Protein AF-A0A7L7L1L0-F1 (afdb_monomer_lite)

Secondary structure (DSSP, 8-state):
--GGGG-SEEE--SS--HHHHHHHHHHHHTT-EEESSGGGS----GGG------

Organism: NCBI:txid2745197

pLDDT: mean 82.71, std 17.16, range [40.06, 96.75]

Sequence (54 aa):
MQLIDHCNAVLRLGGASAGADVLVNIARLKGKVIFHHLSEIQSANPANQSRVLL

Radius of gyration: 13.75 Å; chains: 1; bounding box: 23×27×34 Å

Foldseek 3Di:
DDPLVVDQAEEQEDDDDPVSVVSVVVCVVVVHHYHDDPVVDDPVPVVPPPDPPD

Structure (mmCIF, N/CA/C/O backbone):
data_AF-A0A7L7L1L0-F1
#
_entry.id   AF-A0A7L7L1L0-F1
#
loop_
_atom_site.group_PDB
_atom_site.id
_atom_site.type_symb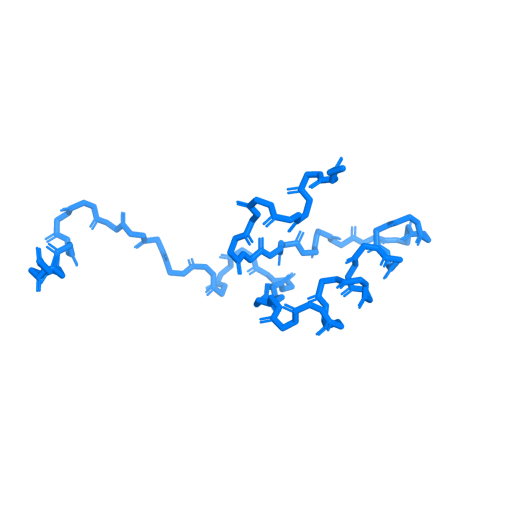ol
_atom_site.label_atom_id
_atom_site.label_alt_id
_atom_site.label_comp_id
_atom_site.label_asym_id
_atom_site.label_entity_id
_atom_site.label_seq_id
_atom_site.pdbx_PDB_ins_code
_atom_site.Cartn_x
_atom_site.Cartn_y
_atom_site.Cartn_z
_atom_site.occupancy
_atom_site.B_iso_or_equiv
_atom_site.auth_seq_id
_atom_site.auth_comp_id
_atom_site.auth_asym_id
_atom_site.auth_atom_id
_atom_site.pdbx_PDB_model_num
ATOM 1 N N . MET A 1 1 ? 8.410 -16.405 -0.241 1.00 56.91 1 MET A N 1
ATOM 2 C CA . MET A 1 1 ? 7.546 -15.560 0.609 1.00 56.91 1 MET A CA 1
ATOM 3 C C . MET A 1 1 ? 8.003 -14.125 0.484 1.00 56.91 1 MET A C 1
ATOM 5 O O . MET A 1 1 ? 9.206 -13.899 0.530 1.00 56.91 1 MET A O 1
ATOM 9 N N . GLN A 1 2 ? 7.080 -13.185 0.295 1.00 84.19 2 GLN A N 1
ATOM 10 C CA . GLN A 1 2 ? 7.361 -11.747 0.293 1.00 84.19 2 GLN A CA 1
ATOM 11 C C . GLN A 1 2 ? 6.590 -11.068 1.432 1.00 84.19 2 GLN A C 1
ATOM 13 O O . GLN A 1 2 ? 5.561 -11.575 1.866 1.00 84.19 2 GLN A O 1
ATOM 18 N N . LEU A 1 3 ? 7.050 -9.901 1.896 1.00 87.25 3 LEU A N 1
ATOM 19 C CA . LEU A 1 3 ? 6.430 -9.166 3.012 1.00 87.25 3 LEU A CA 1
ATOM 20 C C . LEU A 1 3 ? 4.908 -8.996 2.851 1.00 87.25 3 LEU A C 1
ATOM 22 O O . LEU A 1 3 ? 4.152 -9.218 3.791 1.00 87.25 3 LEU A O 1
ATOM 26 N N . ILE A 1 4 ? 4.461 -8.685 1.632 1.00 90.56 4 ILE A N 1
ATOM 27 C CA . ILE A 1 4 ? 3.053 -8.461 1.278 1.00 90.56 4 ILE A CA 1
ATOM 28 C C . ILE A 1 4 ? 2.136 -9.666 1.550 1.00 90.56 4 ILE A C 1
ATOM 30 O O . ILE A 1 4 ? 0.928 -9.500 1.726 1.00 90.56 4 ILE A O 1
ATOM 34 N N . ASP A 1 5 ? 2.696 -10.877 1.602 1.00 92.69 5 ASP A N 1
ATOM 35 C CA . ASP A 1 5 ? 1.945 -12.098 1.899 1.00 92.69 5 ASP A CA 1
ATOM 36 C C . ASP A 1 5 ? 1.449 -12.111 3.351 1.00 92.69 5 ASP A C 1
ATOM 38 O O . ASP A 1 5 ? 0.366 -12.627 3.625 1.00 92.69 5 ASP A O 1
ATOM 42 N N . HIS A 1 6 ? 2.198 -11.474 4.253 1.00 92.19 6 HIS A N 1
ATOM 43 C CA . HIS A 1 6 ? 1.921 -11.415 5.688 1.00 92.19 6 HIS A CA 1
ATOM 44 C C . HIS A 1 6 ? 1.084 -10.200 6.107 1.00 92.19 6 HIS A C 1
ATOM 46 O O . HIS A 1 6 ? 0.747 -10.060 7.279 1.00 92.19 6 HIS A O 1
ATOM 52 N N . CYS A 1 7 ? 0.746 -9.311 5.173 1.00 91.75 7 CYS A N 1
ATOM 53 C CA . CYS A 1 7 ? -0.035 -8.112 5.461 1.00 91.75 7 CYS A CA 1
ATOM 54 C C . CYS A 1 7 ? -1.536 -8.358 5.255 1.00 91.75 7 CYS A C 1
ATOM 56 O O . CYS A 1 7 ? -1.937 -9.090 4.348 1.00 91.75 7 CYS A O 1
ATOM 58 N N . ASN A 1 8 ? -2.383 -7.687 6.037 1.00 90.88 8 ASN A N 1
ATOM 59 C CA . ASN A 1 8 ? -3.830 -7.624 5.784 1.00 90.88 8 ASN A CA 1
ATOM 60 C C . ASN A 1 8 ? -4.206 -6.452 4.859 1.00 90.88 8 ASN A C 1
ATOM 62 O O . ASN A 1 8 ? -5.159 -6.551 4.088 1.00 90.88 8 ASN A O 1
ATOM 66 N N . ALA A 1 9 ? -3.430 -5.367 4.907 1.00 93.19 9 ALA A N 1
ATOM 67 C CA . ALA A 1 9 ? -3.651 -4.145 4.144 1.00 93.19 9 ALA A CA 1
ATOM 68 C C . ALA A 1 9 ? -2.322 -3.462 3.778 1.00 93.19 9 ALA A C 1
ATOM 70 O O . ALA A 1 9 ? -1.281 -3.767 4.364 1.00 93.19 9 ALA A O 1
ATOM 71 N N . VAL A 1 10 ? -2.368 -2.531 2.824 1.00 93.88 10 VAL A N 1
ATOM 72 C CA . VAL A 1 10 ? -1.241 -1.700 2.374 1.00 93.88 10 VAL A CA 1
ATOM 73 C C . VAL A 1 10 ? -1.667 -0.232 2.369 1.00 93.88 10 VAL A C 1
ATOM 75 O O . VAL A 1 10 ? -2.746 0.091 1.886 1.00 93.88 10 VAL A O 1
ATOM 78 N N . LEU A 1 11 ? -0.805 0.662 2.861 1.00 94.38 11 LEU A N 1
ATOM 79 C CA . LEU A 1 11 ? -0.982 2.113 2.759 1.00 94.38 11 LEU A CA 1
ATOM 80 C C . LEU A 1 11 ? -0.061 2.674 1.668 1.00 94.38 11 LEU A C 1
ATOM 82 O O . LEU A 1 11 ? 1.164 2.602 1.784 1.00 94.38 11 LEU A O 1
ATOM 86 N N . ARG A 1 12 ? -0.639 3.263 0.618 1.00 94.19 12 ARG A N 1
ATOM 87 C CA . ARG A 1 12 ? 0.099 3.984 -0.421 1.00 94.19 12 ARG A CA 1
ATOM 88 C C . ARG A 1 12 ? 0.342 5.419 0.030 1.00 94.19 12 ARG A C 1
ATOM 90 O O . ARG A 1 12 ? -0.521 6.279 -0.097 1.00 94.19 12 ARG A O 1
A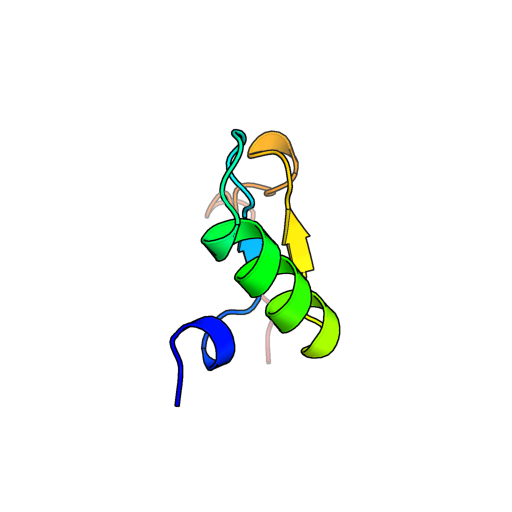TOM 97 N N . LEU A 1 13 ? 1.551 5.676 0.516 1.00 89.62 13 LEU A N 1
ATOM 98 C CA . LEU A 1 13 ? 2.039 7.036 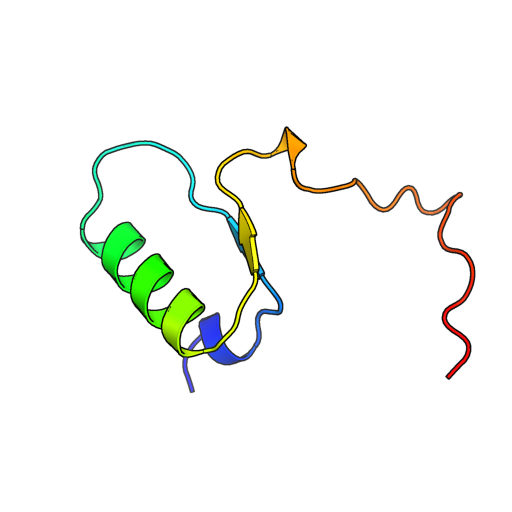0.760 1.00 89.62 13 LEU A CA 1
ATOM 99 C C . LEU A 1 13 ? 2.197 7.763 -0.582 1.00 89.62 13 LEU A C 1
ATOM 101 O O . LEU A 1 13 ? 2.532 7.111 -1.561 1.00 89.62 13 LEU A O 1
ATOM 105 N N . GLY A 1 14 ? 1.927 9.067 -0.663 1.00 82.88 14 GLY A N 1
ATOM 106 C CA . GLY A 1 14 ? 1.962 9.818 -1.929 1.00 82.88 14 GLY A CA 1
ATOM 107 C C . GLY A 1 14 ? 3.334 9.858 -2.631 1.00 82.88 14 GLY A C 1
ATOM 108 O O . GLY A 1 14 ? 4.336 9.361 -2.119 1.00 82.88 14 GLY A O 1
ATOM 109 N N . GLY A 1 15 ? 3.376 10.478 -3.817 1.00 88.62 15 GLY A N 1
A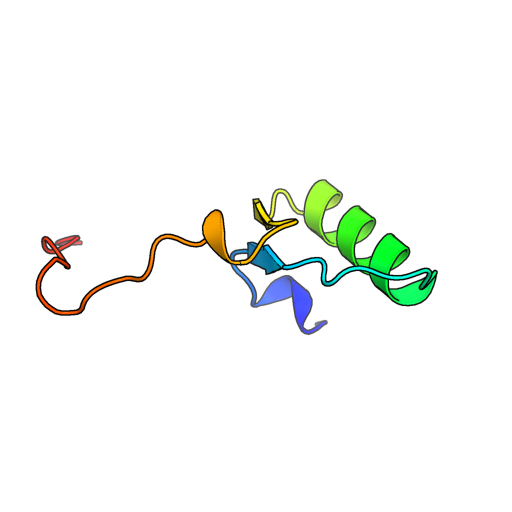TOM 110 C CA . GLY A 1 15 ? 4.595 10.683 -4.614 1.00 88.62 15 GLY A CA 1
ATOM 111 C C . GLY A 1 15 ? 4.824 9.639 -5.716 1.00 88.62 15 GLY A C 1
ATOM 112 O O . GLY A 1 15 ? 4.399 8.485 -5.611 1.00 88.62 15 GLY A O 1
ATOM 113 N N . ALA A 1 16 ? 5.505 10.050 -6.790 1.00 90.94 16 ALA A N 1
ATOM 114 C CA . ALA A 1 16 ? 5.813 9.185 -7.928 1.00 90.94 16 ALA A CA 1
ATOM 115 C C . ALA A 1 16 ? 6.816 8.093 -7.518 1.00 90.94 16 ALA A C 1
ATOM 117 O O . ALA A 1 16 ? 7.937 8.393 -7.113 1.00 90.94 16 ALA A O 1
ATOM 118 N N . SER A 1 17 ? 6.406 6.823 -7.591 1.00 94.12 17 SER A N 1
ATOM 119 C CA . SER A 1 17 ? 7.268 5.684 -7.265 1.00 94.12 17 SER A CA 1
ATOM 120 C C . SER A 1 17 ? 6.764 4.419 -7.949 1.00 94.12 17 SER A C 1
ATOM 122 O O . SER A 1 17 ? 5.826 3.777 -7.477 1.00 94.12 17 SER A O 1
ATOM 124 N N . ALA A 1 18 ? 7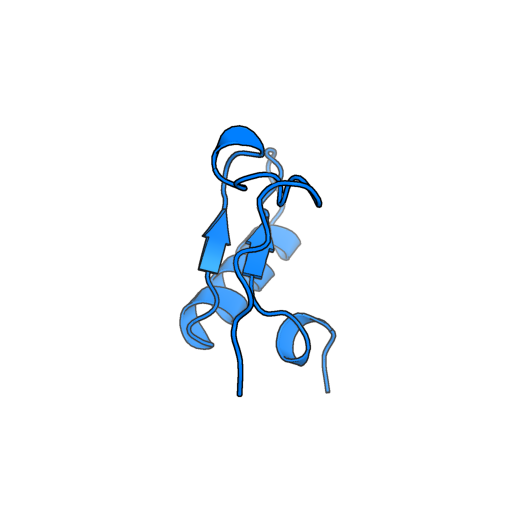.445 4.022 -9.027 1.00 93.44 18 ALA A N 1
ATOM 125 C CA . ALA A 1 18 ? 7.092 2.825 -9.786 1.00 93.44 18 ALA A CA 1
ATOM 126 C C . ALA A 1 18 ? 7.093 1.558 -8.912 1.00 93.44 18 ALA A C 1
ATOM 128 O O . ALA A 1 18 ? 6.211 0.715 -9.038 1.00 93.44 18 ALA A O 1
ATOM 129 N N . GLY A 1 19 ? 8.041 1.438 -7.973 1.00 91.25 19 GLY A N 1
ATOM 130 C CA . GLY A 1 19 ? 8.091 0.300 -7.050 1.00 91.25 19 GLY A CA 1
ATOM 131 C C . GLY A 1 19 ? 6.880 0.238 -6.115 1.00 91.25 19 GLY A C 1
ATOM 132 O O . GLY A 1 19 ? 6.332 -0.838 -5.874 1.00 91.25 19 GLY A O 1
ATOM 133 N N . ALA A 1 20 ? 6.416 1.391 -5.629 1.00 92.69 20 ALA A N 1
ATOM 134 C CA . ALA A 1 20 ? 5.220 1.452 -4.799 1.00 92.69 20 ALA A CA 1
ATOM 135 C C . ALA A 1 20 ? 3.950 1.145 -5.609 1.00 92.69 20 ALA A C 1
ATOM 137 O O . ALA A 1 20 ? 3.054 0.467 -5.108 1.00 92.69 20 ALA A O 1
ATOM 138 N N . ASP A 1 21 ? 3.893 1.571 -6.870 1.00 94.00 21 ASP A N 1
ATOM 139 C CA . ASP A 1 21 ? 2.761 1.294 -7.759 1.00 94.00 21 ASP A CA 1
ATOM 140 C C . ASP A 1 21 ? 2.671 -0.205 -8.106 1.00 94.00 21 ASP A C 1
ATOM 142 O O . ASP A 1 21 ? 1.586 -0.792 -8.076 1.00 94.00 21 ASP A O 1
ATOM 146 N N . VAL A 1 22 ? 3.819 -0.862 -8.322 1.00 94.31 22 VAL A N 1
ATOM 147 C CA . VAL A 1 22 ? 3.907 -2.325 -8.477 1.00 94.31 22 VAL A CA 1
ATOM 148 C C . VAL A 1 22 ? 3.381 -3.043 -7.232 1.00 94.31 22 VAL A C 1
ATOM 150 O O . VAL A 1 22 ? 2.578 -3.970 -7.357 1.00 94.31 22 VAL A O 1
ATOM 153 N N . LEU A 1 23 ? 3.772 -2.610 -6.029 1.00 92.81 23 LEU A N 1
ATOM 154 C CA . LEU A 1 23 ? 3.297 -3.220 -4.782 1.00 92.81 23 LEU A CA 1
ATOM 155 C C . LEU A 1 23 ? 1.792 -3.045 -4.577 1.00 92.81 23 LEU A C 1
ATOM 157 O O . LEU A 1 23 ? 1.129 -3.991 -4.153 1.00 92.81 23 LEU A O 1
ATOM 161 N N . VAL A 1 24 ? 1.235 -1.882 -4.923 1.00 94.75 24 VAL A N 1
ATOM 162 C CA . VAL A 1 24 ? -0.219 -1.660 -4.896 1.00 94.75 24 VAL A CA 1
ATOM 163 C C . VAL A 1 24 ? -0.927 -2.621 -5.849 1.00 94.75 24 VAL A C 1
ATOM 165 O O . VAL A 1 24 ? -1.939 -3.214 -5.477 1.00 94.75 24 VAL A O 1
ATOM 168 N N . ASN A 1 25 ? -0.391 -2.830 -7.053 1.00 95.62 25 ASN A N 1
ATOM 169 C CA . ASN A 1 25 ? -0.984 -3.762 -8.007 1.00 95.62 25 ASN A CA 1
ATOM 170 C C . ASN A 1 25 ? -0.945 -5.213 -7.494 1.00 95.62 25 ASN A C 1
ATOM 172 O O . ASN A 1 25 ? -1.958 -5.908 -7.519 1.00 95.62 25 ASN A O 1
ATOM 176 N N . ILE A 1 26 ? 0.193 -5.652 -6.946 1.00 95.31 26 ILE A N 1
ATOM 177 C CA . ILE A 1 26 ? 0.326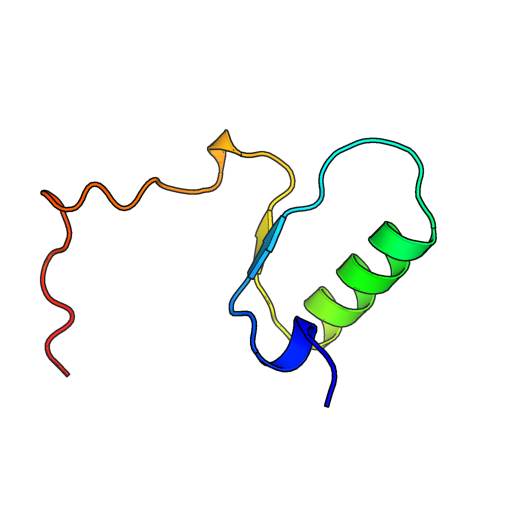 -6.981 -6.330 1.00 95.31 26 ILE A CA 1
ATOM 178 C C . ILE A 1 26 ? -0.658 -7.140 -5.160 1.00 95.31 26 ILE A C 1
ATOM 180 O O . ILE A 1 26 ? -1.301 -8.181 -5.031 1.00 95.31 26 ILE A O 1
ATOM 184 N N . ALA A 1 27 ? -0.806 -6.113 -4.321 1.00 95.19 27 ALA A N 1
ATOM 185 C CA . ALA A 1 27 ? -1.721 -6.122 -3.183 1.00 95.19 27 ALA A CA 1
ATOM 186 C C . ALA A 1 27 ? -3.185 -6.262 -3.632 1.00 95.19 27 ALA A C 1
ATOM 188 O O . ALA A 1 27 ? -3.916 -7.079 -3.070 1.00 95.19 27 ALA A O 1
ATOM 189 N N . ARG A 1 28 ? -3.588 -5.542 -4.690 1.00 95.44 28 ARG A N 1
ATOM 190 C CA . ARG A 1 28 ? -4.923 -5.654 -5.305 1.00 95.44 28 ARG A CA 1
ATOM 191 C C . ARG A 1 28 ? -5.186 -7.054 -5.848 1.00 95.44 28 ARG A C 1
ATOM 193 O O . ARG A 1 28 ? -6.223 -7.633 -5.544 1.00 95.44 28 ARG A O 1
ATOM 200 N N . LEU A 1 29 ? -4.231 -7.627 -6.584 1.00 96.75 29 LEU A N 1
ATOM 201 C CA . LEU A 1 29 ? -4.335 -8.999 -7.101 1.00 96.75 29 LEU A CA 1
ATOM 202 C C . LEU A 1 29 ? -4.466 -10.040 -5.980 1.00 96.75 29 LEU A C 1
ATOM 204 O O . LEU A 1 29 ? -5.092 -11.078 -6.165 1.00 96.75 29 LEU A O 1
ATOM 208 N N . LYS A 1 30 ? -3.901 -9.752 -4.804 1.00 95.12 30 LYS A N 1
ATOM 209 C CA . LYS A 1 30 ? -3.995 -10.588 -3.599 1.00 95.12 30 LYS A CA 1
ATOM 210 C C . LYS A 1 30 ? -5.230 -10.298 -2.734 1.00 95.12 30 LYS A C 1
ATOM 212 O O . LYS A 1 30 ? -5.321 -10.847 -1.638 1.00 95.12 30 LYS A O 1
ATOM 217 N N . GLY A 1 31 ? -6.144 -9.431 -3.177 1.00 95.69 31 GLY A N 1
ATOM 218 C CA . GLY A 1 31 ? -7.353 -9.069 -2.430 1.00 95.69 31 GLY A CA 1
ATOM 219 C C . GLY A 1 31 ? -7.079 -8.316 -1.124 1.00 95.69 31 GLY A C 1
ATOM 220 O O . GLY A 1 31 ? -7.890 -8.369 -0.203 1.00 95.69 31 GLY A O 1
ATOM 221 N N . LYS A 1 32 ? -5.922 -7.653 -1.003 1.00 94.69 32 LYS A N 1
ATOM 222 C CA . LYS A 1 32 ? -5.569 -6.860 0.182 1.00 94.69 32 LYS A CA 1
ATOM 223 C C . LYS A 1 32 ? -6.260 -5.495 0.130 1.00 94.69 32 LYS A C 1
ATOM 225 O O . LYS A 1 32 ? -6.440 -4.927 -0.948 1.00 94.69 32 LYS A O 1
ATOM 230 N N . VAL A 1 33 ? -6.585 -4.942 1.298 1.00 95.56 33 VAL A N 1
ATOM 231 C CA . VAL A 1 33 ? -7.138 -3.581 1.407 1.00 95.56 33 VAL A CA 1
ATOM 232 C C . VAL A 1 33 ? -6.049 -2.560 1.082 1.00 95.56 33 VAL A C 1
ATOM 234 O O . VAL A 1 33 ? -4.931 -2.671 1.587 1.00 95.56 33 VAL A O 1
ATOM 237 N N . ILE A 1 34 ? -6.372 -1.573 0.245 1.00 94.88 34 ILE A N 1
ATOM 238 C CA . ILE A 1 34 ? -5.458 -0.487 -0.124 1.00 94.88 34 ILE A CA 1
ATOM 239 C C . ILE A 1 34 ? -5.986 0.816 0.458 1.00 94.88 34 ILE A C 1
ATOM 241 O O . ILE A 1 34 ? -7.088 1.234 0.114 1.00 94.88 34 ILE A O 1
ATOM 245 N N . PHE A 1 35 ? -5.174 1.456 1.289 1.00 95.00 35 PHE A N 1
ATOM 246 C CA . PHE A 1 35 ? -5.414 2.803 1.784 1.00 95.00 35 PHE A CA 1
ATOM 247 C C . PHE A 1 35 ? -4.560 3.800 1.004 1.00 95.00 35 PHE A C 1
ATOM 249 O O . PHE A 1 35 ? -3.404 3.515 0.684 1.00 95.00 35 PHE A O 1
ATOM 256 N N . HIS A 1 36 ? -5.104 4.974 0.718 1.00 93.00 36 HIS A N 1
ATOM 257 C CA . HIS A 1 36 ? -4.402 6.086 0.075 1.00 93.00 36 HIS A CA 1
ATOM 258 C C . HIS A 1 36 ? -4.159 7.250 1.037 1.00 93.00 36 HIS A C 1
ATOM 260 O O . HIS A 1 36 ? -3.252 8.056 0.822 1.00 93.00 36 HIS A O 1
ATOM 266 N N . HIS A 1 37 ? -4.914 7.305 2.134 1.00 90.12 37 HIS A N 1
ATOM 267 C CA . HIS A 1 37 ? -4.769 8.329 3.155 1.00 90.12 37 HIS A CA 1
ATOM 268 C C . HIS A 1 37 ? -4.765 7.715 4.551 1.00 90.12 37 HIS A C 1
ATOM 270 O O . HIS A 1 37 ? -5.518 6.793 4.849 1.00 90.12 37 HIS A O 1
ATOM 276 N N . LEU A 1 38 ? -3.941 8.270 5.444 1.00 88.25 38 LEU A N 1
ATOM 277 C CA . LEU A 1 38 ? -3.872 7.815 6.835 1.00 88.25 38 LEU A CA 1
ATOM 278 C C . LEU A 1 38 ? -5.232 7.942 7.546 1.00 88.25 38 LEU A C 1
ATOM 280 O O . LEU A 1 38 ? -5.555 7.127 8.399 1.00 88.25 38 LEU A O 1
ATOM 284 N N . SER A 1 39 ? -6.044 8.925 7.149 1.00 88.50 39 SER A N 1
ATOM 285 C CA . SER A 1 39 ? -7.401 9.149 7.662 1.00 88.50 39 SER A CA 1
ATOM 286 C C . SER A 1 39 ? -8.378 8.005 7.377 1.00 88.50 39 SER A C 1
ATOM 288 O O . SER A 1 39 ? -9.411 7.923 8.031 1.00 88.50 39 SER A O 1
ATOM 290 N N . GLU A 1 40 ? -8.084 7.137 6.407 1.00 88.56 40 GLU A N 1
ATOM 291 C CA . GLU A 1 40 ? -8.904 5.958 6.094 1.00 88.56 40 GLU A CA 1
ATOM 292 C C . GLU A 1 40 ? -8.647 4.810 7.076 1.00 88.56 40 GLU A C 1
ATOM 294 O O . GLU A 1 40 ? -9.477 3.912 7.230 1.00 88.56 40 GLU A O 1
ATOM 299 N N . ILE A 1 41 ? -7.501 4.840 7.761 1.00 87.94 41 ILE A N 1
ATOM 300 C CA . ILE A 1 41 ? -7.155 3.860 8.778 1.00 87.94 41 ILE A CA 1
ATOM 301 C C . ILE A 1 41 ? -7.862 4.274 10.063 1.00 87.94 41 ILE A C 1
ATOM 303 O O . ILE A 1 41 ? -7.438 5.191 10.768 1.00 87.94 41 ILE A O 1
ATOM 307 N N . GLN A 1 42 ? -8.953 3.578 10.381 1.00 82.00 42 GLN A N 1
ATOM 308 C CA . GLN A 1 42 ? -9.593 3.708 11.682 1.00 82.00 42 GLN A CA 1
ATOM 309 C C . GLN A 1 42 ? -8.578 3.306 12.751 1.00 82.00 42 GLN A C 1
ATOM 311 O O . GLN A 1 42 ? -8.152 2.152 12.819 1.00 82.00 42 GLN A O 1
ATOM 316 N N . SER A 1 43 ? -8.158 4.269 13.572 1.00 69.44 43 SER A N 1
ATOM 317 C CA . SER A 1 43 ? -7.303 3.964 14.711 1.00 69.44 43 SER A CA 1
ATOM 318 C C . SER A 1 43 ? -8.075 3.021 15.625 1.00 69.44 43 SER A C 1
ATOM 320 O O . SER A 1 43 ? -9.144 3.373 16.132 1.00 69.44 43 SER A O 1
ATOM 322 N N . ALA A 1 44 ? -7.552 1.811 15.815 1.00 59.00 44 ALA A N 1
ATOM 323 C CA . ALA A 1 44 ? -8.020 0.927 16.862 1.00 59.00 44 ALA A CA 1
ATOM 324 C C . ALA A 1 44 ? -7.657 1.586 18.194 1.00 59.00 44 ALA A C 1
ATOM 326 O O . ALA A 1 44 ? -6.592 1.346 18.756 1.00 59.00 44 ALA A O 1
ATOM 327 N N . ASN A 1 45 ? -8.529 2.465 18.685 1.00 53.16 45 ASN A N 1
ATOM 328 C CA . ASN A 1 45 ? -8.466 2.904 20.064 1.00 53.16 45 ASN A CA 1
ATOM 329 C C . ASN A 1 45 ? -8.575 1.630 20.920 1.00 53.16 45 ASN A C 1
ATOM 331 O O . ASN A 1 45 ? -9.576 0.921 20.782 1.00 53.16 45 ASN A O 1
ATOM 335 N N . PRO A 1 46 ? -7.596 1.293 21.777 1.00 54.09 46 PRO A N 1
ATOM 336 C CA . PRO A 1 46 ? -7.685 0.105 22.625 1.00 54.09 46 PRO A CA 1
ATOM 337 C C . PRO A 1 46 ? -8.924 0.119 23.537 1.00 54.09 46 PRO A C 1
ATOM 339 O O . PRO A 1 46 ? -9.375 -0.939 23.959 1.00 54.09 46 PRO A O 1
ATOM 342 N N . ALA A 1 47 ? -9.541 1.285 23.772 1.00 57.03 47 ALA A N 1
ATOM 343 C CA . ALA A 1 47 ? -10.823 1.394 24.472 1.00 57.03 47 ALA A CA 1
ATOM 344 C C . ALA A 1 47 ? -12.055 0.965 23.640 1.00 57.03 47 ALA A C 1
ATOM 346 O O . ALA A 1 47 ? -13.135 0.816 24.202 1.00 57.03 47 ALA A O 1
ATOM 347 N N . ASN A 1 48 ? -11.920 0.771 22.323 1.00 55.41 48 ASN A N 1
ATOM 348 C CA . ASN A 1 48 ? -13.016 0.420 21.410 1.00 55.41 48 ASN A CA 1
ATOM 349 C C . ASN A 1 48 ? -12.807 -0.935 20.708 1.00 55.41 48 ASN A C 1
ATOM 351 O O . ASN A 1 48 ? -13.408 -1.208 19.670 1.00 55.41 48 ASN A O 1
ATOM 355 N N . GLN A 1 49 ? -11.958 -1.803 21.266 1.00 56.53 49 GLN A N 1
ATOM 356 C CA . GLN A 1 49 ? -11.863 -3.195 20.831 1.00 56.53 49 GLN A CA 1
ATOM 357 C C . GLN A 1 49 ? -13.010 -3.999 21.454 1.00 56.53 49 GLN A C 1
ATOM 359 O O . GLN A 1 49 ? -12.834 -4.733 22.427 1.00 56.53 49 GLN A O 1
ATOM 364 N N . SER A 1 50 ? -14.217 -3.860 20.901 1.00 50.47 50 SER A N 1
ATOM 365 C CA . SER A 1 50 ? -15.260 -4.858 21.124 1.00 50.47 50 SER A CA 1
ATOM 366 C C . SER A 1 50 ? -14.729 -6.203 20.633 1.00 50.47 50 SER A C 1
ATOM 368 O O . SER A 1 50 ? -14.477 -6.394 19.446 1.00 50.47 50 SER A O 1
ATOM 370 N N . ARG A 1 51 ? -14.494 -7.090 21.600 1.00 51.19 51 ARG A N 1
ATOM 371 C CA . ARG A 1 51 ? -14.028 -8.471 21.466 1.00 51.19 51 ARG A CA 1
ATOM 372 C C . ARG A 1 51 ? -14.572 -9.123 20.192 1.00 51.19 51 ARG A C 1
ATOM 374 O O . ARG A 1 51 ? -15.746 -9.481 20.139 1.00 51.19 51 ARG A O 1
ATOM 381 N N . VAL A 1 52 ? -13.699 -9.375 19.221 1.00 49.06 52 VAL A N 1
ATOM 382 C CA . VAL A 1 52 ? -13.892 -10.525 18.337 1.00 49.06 52 VAL A CA 1
ATOM 383 C C . VAL A 1 52 ? -13.572 -11.743 19.200 1.00 49.06 52 VAL A C 1
ATOM 385 O O . VAL A 1 52 ? -12.416 -12.110 19.378 1.00 49.06 52 VAL A O 1
ATOM 388 N N . LEU A 1 53 ? -14.605 -12.278 19.853 1.00 41.91 53 LEU A N 1
ATOM 389 C CA . LEU A 1 53 ? -14.579 -13.622 20.415 1.00 41.91 53 LEU A CA 1
ATOM 390 C C . LEU A 1 53 ? -14.629 -14.589 19.229 1.00 41.91 53 LEU A C 1
ATOM 392 O O . LEU A 1 53 ? -15.681 -14.748 18.611 1.00 41.91 53 LEU A O 1
ATOM 396 N N . LEU A 1 54 ? -13.480 -15.174 18.907 1.00 40.06 54 LEU A N 1
ATOM 397 C CA . LEU A 1 54 ? -13.388 -16.458 18.218 1.00 40.06 54 LEU A CA 1
ATOM 398 C C . LEU A 1 54 ? -12.925 -17.494 19.240 1.00 40.06 54 LEU A C 1
ATOM 400 O O . LEU A 1 54 ? -12.013 -17.149 20.028 1.00 40.06 54 LEU A O 1
#